Protein AF-A0A024G6Z3-F1 (afdb_monomer)

pLDDT: mean 73.1, std 19.41, range [43.09, 97.88]

Organism: NCBI:txid65357

Sequence (124 aa):
MHNWGGHAANYNEMSDPCFISDEDLFDSERFPLTEDDARELDEMDAVNEVLAELDVMETHQELYHRLQQKVQELRSQSEGGIEPHGKPQRHNFTSAAHLHKPKKNMNFSPKPLYSMKQPQSKQR

Structure (mmCIF, N/CA/C/O backbone):
data_AF-A0A024G6Z3-F1
#
_entry.id   AF-A0A024G6Z3-F1
#
loop_
_atom_site.group_PDB
_atom_site.id
_atom_site.type_symbol
_atom_site.label_atom_id
_atom_site.label_alt_id
_atom_site.label_comp_id
_atom_site.label_asym_id
_atom_site.label_entity_id
_atom_site.label_seq_id
_atom_site.pdbx_PDB_ins_code
_atom_site.Cartn_x
_atom_site.Cartn_y
_atom_site.Cartn_z
_atom_site.occupancy
_atom_site.B_iso_or_equiv
_atom_site.auth_seq_id
_atom_site.auth_comp_id
_atom_site.auth_asym_id
_atom_site.auth_atom_id
_atom_site.pdbx_PDB_model_num
ATOM 1 N N . MET A 1 1 ? -0.918 35.728 9.954 1.00 43.09 1 MET A N 1
ATOM 2 C CA . MET A 1 1 ? -1.273 35.462 8.544 1.00 43.09 1 MET A CA 1
ATOM 3 C C . MET A 1 1 ? 0.017 35.583 7.751 1.00 43.09 1 MET A C 1
ATOM 5 O O . MET A 1 1 ? 0.531 36.687 7.649 1.00 43.09 1 MET A O 1
ATOM 9 N N . HIS A 1 2 ? 0.620 34.465 7.341 1.00 51.53 2 HIS A N 1
ATOM 10 C CA . HIS A 1 2 ? 1.883 34.493 6.599 1.00 51.53 2 HIS A CA 1
ATOM 11 C C . HIS A 1 2 ? 1.582 34.718 5.117 1.00 51.53 2 HIS A C 1
ATOM 13 O O . HIS A 1 2 ? 0.855 33.946 4.498 1.00 51.53 2 HIS A O 1
ATOM 19 N N . ASN A 1 3 ? 2.090 35.836 4.605 1.00 48.25 3 ASN A N 1
ATOM 20 C CA . ASN A 1 3 ? 2.016 36.243 3.213 1.00 48.25 3 ASN A CA 1
ATOM 21 C C . ASN A 1 3 ? 3.063 35.444 2.427 1.00 48.25 3 ASN A C 1
ATOM 23 O O . ASN A 1 3 ? 4.252 35.754 2.500 1.00 48.25 3 ASN A O 1
ATOM 27 N N . TRP A 1 4 ? 2.635 34.404 1.713 1.00 48.78 4 TRP A N 1
ATOM 28 C CA . TRP A 1 4 ? 3.470 33.734 0.717 1.00 48.78 4 TRP A CA 1
ATOM 29 C C . TRP A 1 4 ? 3.499 34.617 -0.529 1.00 48.78 4 TRP A C 1
ATOM 31 O O . TRP A 1 4 ? 2.709 34.445 -1.454 1.00 48.78 4 TRP A O 1
ATOM 41 N N . GLY A 1 5 ? 4.361 35.635 -0.492 1.00 44.41 5 GLY A N 1
ATOM 42 C CA . GLY A 1 5 ? 4.609 36.515 -1.624 1.00 44.41 5 GLY A CA 1
ATOM 43 C C . GLY A 1 5 ? 4.934 35.687 -2.864 1.00 44.41 5 GLY A C 1
ATOM 44 O O . GLY A 1 5 ? 5.810 34.824 -2.831 1.00 44.41 5 GLY A O 1
ATOM 45 N N . GLY A 1 6 ? 4.189 35.945 -3.938 1.00 50.78 6 GLY A N 1
ATOM 46 C CA . GLY A 1 6 ? 4.343 35.288 -5.224 1.00 50.78 6 GLY A CA 1
ATOM 47 C C . GLY A 1 6 ? 5.705 35.580 -5.838 1.00 50.78 6 GLY A C 1
ATOM 48 O O . GLY A 1 6 ? 5.866 36.538 -6.588 1.00 50.78 6 GLY A O 1
ATOM 49 N N . HIS A 1 7 ? 6.670 34.709 -5.575 1.00 48.25 7 HIS A N 1
ATOM 50 C CA . HIS A 1 7 ? 7.705 34.426 -6.551 1.00 48.25 7 HIS A CA 1
ATOM 51 C C . HIS A 1 7 ? 7.098 33.463 -7.566 1.00 48.25 7 HIS A C 1
ATOM 53 O O . HIS A 1 7 ? 7.208 32.248 -7.435 1.00 48.25 7 HIS A O 1
ATOM 59 N N . ALA A 1 8 ? 6.447 34.014 -8.592 1.00 51.03 8 ALA A N 1
ATOM 60 C CA . ALA A 1 8 ? 6.348 33.318 -9.865 1.00 51.03 8 ALA A CA 1
ATOM 61 C C . ALA A 1 8 ? 7.773 33.258 -10.429 1.00 51.03 8 ALA A C 1
ATOM 63 O O . ALA A 1 8 ? 8.182 34.093 -11.236 1.00 51.03 8 ALA A O 1
ATOM 64 N N . ALA A 1 9 ? 8.578 32.332 -9.906 1.00 53.00 9 ALA A N 1
ATOM 65 C CA . ALA A 1 9 ? 9.769 31.893 -10.593 1.00 53.00 9 ALA A CA 1
ATOM 66 C C . ALA A 1 9 ? 9.273 31.379 -11.944 1.00 53.00 9 ALA A C 1
ATOM 68 O O . ALA A 1 9 ? 8.527 30.405 -12.018 1.00 53.00 9 ALA A O 1
ATOM 69 N N . ASN A 1 10 ? 9.589 32.126 -12.996 1.00 54.97 10 ASN A N 1
ATOM 70 C CA . ASN A 1 10 ? 9.360 31.714 -14.366 1.00 54.97 10 ASN A CA 1
ATOM 71 C C . ASN A 1 10 ? 10.347 30.571 -14.629 1.00 54.97 10 ASN A C 1
ATOM 73 O O . ASN A 1 10 ? 11.449 30.801 -15.126 1.00 54.97 10 ASN A O 1
ATOM 77 N N . TYR A 1 11 ? 10.009 29.370 -14.153 1.00 52.75 11 TYR A N 1
ATOM 78 C CA . TYR A 1 11 ? 10.714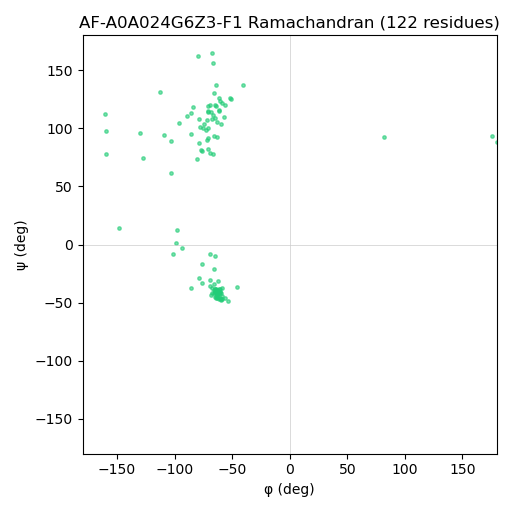 28.146 -14.491 1.00 52.75 11 TYR A CA 1
ATOM 79 C C . TYR A 1 11 ? 10.467 27.926 -15.974 1.00 52.75 11 TYR A C 1
ATOM 81 O O . TYR A 1 11 ? 9.439 27.395 -16.380 1.00 52.75 11 TYR A O 1
ATOM 89 N N . ASN A 1 12 ? 11.385 28.414 -16.800 1.00 62.19 12 ASN A N 1
ATOM 90 C CA . ASN A 1 12 ? 11.436 27.971 -18.174 1.00 62.19 12 ASN A CA 1
ATOM 91 C C . ASN A 1 12 ? 11.951 26.528 -18.125 1.00 62.19 12 ASN A C 1
ATOM 93 O O . ASN A 1 12 ? 13.162 26.329 -18.090 1.00 62.19 12 ASN A O 1
ATOM 97 N N . GLU A 1 13 ? 11.046 25.547 -18.049 1.00 58.69 13 GLU A N 1
ATOM 98 C CA . GLU A 1 13 ? 11.365 24.106 -18.066 1.00 58.69 13 GLU A CA 1
ATOM 99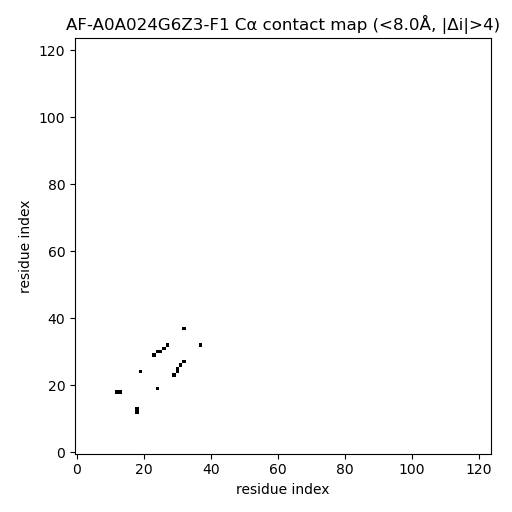 C C . GLU A 1 13 ? 12.368 23.768 -19.178 1.00 58.69 13 GLU A C 1
ATOM 101 O O . GLU A 1 13 ? 13.317 23.026 -18.971 1.00 58.69 13 GLU A O 1
ATOM 106 N N . MET A 1 14 ? 12.257 24.440 -20.327 1.00 58.44 14 MET A N 1
ATOM 107 C CA . MET A 1 14 ? 13.159 24.292 -21.476 1.00 58.44 14 MET A CA 1
ATOM 108 C C . MET A 1 14 ? 14.592 24.826 -21.276 1.00 58.44 14 MET A C 1
ATOM 110 O O . MET A 1 14 ? 15.427 24.659 -22.163 1.00 58.44 14 MET A O 1
ATOM 114 N N . SER A 1 15 ? 14.892 25.527 -20.179 1.00 66.31 15 SER A N 1
ATOM 115 C CA . SER A 1 15 ? 16.229 26.072 -19.888 1.00 66.31 15 SER A CA 1
ATOM 116 C C . SER A 1 15 ? 17.031 25.252 -18.886 1.00 66.31 15 SER A C 1
ATOM 118 O O . SER A 1 15 ? 18.212 25.553 -18.704 1.00 66.31 15 SER A O 1
ATOM 120 N N . ASP A 1 16 ? 16.432 24.245 -18.250 1.00 76.88 16 ASP A N 1
ATOM 121 C CA . ASP A 1 16 ? 17.177 23.308 -17.419 1.00 76.88 16 ASP A CA 1
ATOM 122 C C . ASP A 1 16 ? 17.728 22.182 -18.316 1.00 76.88 16 ASP A C 1
ATOM 124 O O . ASP A 1 16 ? 16.954 21.417 -18.888 1.00 76.88 16 ASP A O 1
ATOM 128 N N . PRO A 1 17 ? 19.057 22.068 -18.498 1.00 69.31 17 PRO A N 1
ATOM 129 C CA . PRO A 1 17 ? 19.655 21.011 -19.313 1.00 69.31 17 PRO A CA 1
ATOM 130 C C . PRO A 1 17 ? 19.438 19.599 -18.742 1.00 69.31 17 PRO A C 1
ATOM 132 O O . PRO A 1 17 ? 19.733 18.625 -19.432 1.00 69.31 17 PRO A O 1
ATOM 135 N N . CYS A 1 18 ? 18.936 19.484 -17.508 1.00 77.44 18 CYS A N 1
ATOM 136 C CA . CYS A 1 18 ? 18.500 18.232 -16.897 1.00 77.44 18 CYS A CA 1
ATOM 137 C C . CYS A 1 18 ? 16.978 18.019 -16.976 1.00 77.44 18 CYS A C 1
ATOM 139 O O . CYS A 1 18 ? 16.497 17.006 -16.468 1.00 77.44 18 CYS A O 1
ATOM 141 N N . PHE A 1 19 ? 16.222 18.941 -17.587 1.00 81.88 19 PHE A N 1
ATOM 142 C CA . PHE A 1 19 ? 14.789 18.766 -17.789 1.00 81.88 19 PHE A CA 1
ATOM 143 C C . PHE A 1 19 ? 14.543 17.583 -18.719 1.00 81.88 19 PHE A C 1
ATOM 145 O O . PHE A 1 19 ? 14.979 17.566 -19.873 1.00 81.88 19 PHE A O 1
ATOM 152 N N . ILE A 1 20 ? 13.836 16.597 -18.192 1.00 82.38 20 ILE A N 1
ATOM 153 C CA . ILE A 1 20 ? 13.301 15.480 -18.948 1.00 82.38 20 ILE A CA 1
ATOM 154 C C . ILE A 1 20 ? 11.783 15.615 -18.921 1.00 82.38 20 ILE A C 1
ATOM 156 O O . ILE A 1 20 ? 11.217 15.883 -17.862 1.00 82.38 20 ILE A O 1
ATOM 160 N N . SER A 1 21 ? 11.141 15.511 -20.086 1.00 85.94 21 SER A N 1
ATOM 161 C CA . SER A 1 21 ? 9.677 15.516 -20.148 1.00 85.94 21 SER A CA 1
ATOM 162 C C . SER A 1 21 ? 9.127 14.252 -19.486 1.00 85.94 21 SER A C 1
ATOM 164 O O . SER A 1 21 ? 9.831 13.242 -19.422 1.00 85.94 21 SER A O 1
ATOM 166 N N . ASP A 1 22 ? 7.880 14.277 -19.018 1.00 84.75 22 ASP A N 1
ATOM 167 C CA . ASP A 1 22 ? 7.237 13.068 -18.487 1.00 84.75 22 ASP A CA 1
ATOM 168 C C . ASP A 1 22 ? 7.199 11.962 -19.561 1.00 84.75 22 ASP A C 1
ATOM 170 O O . ASP A 1 22 ? 7.433 10.789 -19.280 1.00 84.75 22 ASP A O 1
ATOM 174 N N . GLU A 1 23 ? 6.984 12.343 -20.819 1.00 85.31 23 GLU A N 1
ATOM 175 C CA . GLU A 1 23 ? 6.990 11.461 -21.981 1.00 85.31 23 GLU A CA 1
ATOM 176 C C . GLU A 1 23 ? 8.341 10.763 -22.178 1.00 85.31 23 GLU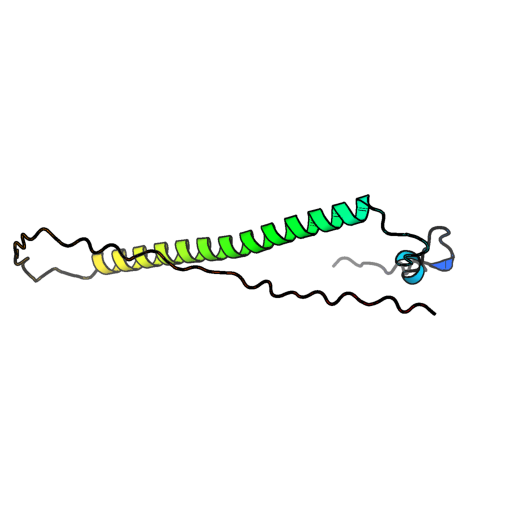 A C 1
ATOM 178 O O . GLU A 1 23 ? 8.369 9.568 -22.467 1.00 85.31 23 GLU A O 1
ATOM 183 N N . ASP A 1 24 ? 9.450 11.481 -21.982 1.00 85.00 24 ASP A N 1
ATOM 184 C CA . ASP A 1 24 ? 10.802 10.918 -22.061 1.00 85.00 24 ASP A CA 1
ATOM 185 C C . ASP A 1 24 ? 11.192 10.154 -20.786 1.00 85.00 24 ASP A C 1
ATOM 187 O O . ASP A 1 24 ? 12.013 9.237 -20.841 1.00 85.00 24 ASP A O 1
ATOM 191 N N . LEU A 1 25 ? 10.638 10.533 -19.630 1.00 85.38 25 LEU A N 1
ATOM 192 C CA . LEU A 1 25 ? 10.918 9.915 -18.333 1.00 85.38 25 LEU A CA 1
ATOM 193 C C . LEU A 1 25 ? 10.377 8.484 -18.265 1.00 85.38 25 LEU A C 1
ATOM 195 O O . LEU A 1 25 ? 11.028 7.606 -17.700 1.00 85.38 25 LEU A O 1
ATOM 199 N N . PHE A 1 26 ? 9.206 8.250 -18.861 1.00 85.56 26 PHE A N 1
ATOM 200 C CA . PHE A 1 26 ? 8.569 6.933 -18.929 1.00 85.56 26 PHE A CA 1
ATOM 201 C C . PHE A 1 26 ? 8.819 6.201 -20.260 1.00 85.56 26 PHE A C 1
ATOM 203 O O . PHE A 1 26 ? 8.170 5.187 -20.534 1.00 85.56 26 PHE A O 1
ATOM 210 N N . ASP A 1 27 ? 9.755 6.678 -21.088 1.00 88.81 27 ASP A N 1
ATOM 211 C CA . ASP A 1 27 ? 10.145 5.989 -22.318 1.00 88.81 27 ASP A CA 1
ATOM 212 C C . ASP A 1 27 ? 10.951 4.718 -22.004 1.00 88.81 27 ASP A C 1
ATOM 214 O O . ASP A 1 27 ? 12.131 4.761 -21.648 1.00 88.81 27 ASP A O 1
ATOM 218 N N . SER A 1 28 ? 10.314 3.563 -22.197 1.00 86.56 28 SER A N 1
ATOM 219 C CA . SER A 1 28 ? 10.916 2.246 -21.974 1.00 86.56 28 SER A CA 1
ATOM 220 C C . SER A 1 28 ? 12.074 1.906 -22.919 1.00 86.56 28 SER A C 1
ATOM 222 O O . SER A 1 28 ? 12.866 1.021 -22.600 1.00 86.56 28 SER A O 1
ATOM 224 N N . GLU A 1 29 ? 12.184 2.562 -24.081 1.00 89.56 29 GLU A N 1
ATOM 225 C CA . GLU A 1 29 ? 13.342 2.377 -24.967 1.00 89.56 29 GLU A CA 1
ATOM 226 C C . GLU A 1 29 ? 14.569 3.125 -24.429 1.00 89.56 29 GLU A C 1
ATOM 228 O O . GLU A 1 29 ? 15.703 2.657 -24.571 1.00 89.56 29 GLU A O 1
ATOM 233 N N . ARG A 1 30 ? 14.342 4.269 -23.775 1.00 86.19 30 ARG A N 1
ATOM 234 C CA . ARG A 1 30 ? 15.378 5.139 -23.208 1.00 86.19 30 ARG A CA 1
ATOM 235 C C . ARG A 1 30 ? 15.802 4.724 -21.802 1.00 86.19 30 ARG A C 1
ATOM 237 O O . ARG A 1 30 ? 16.990 4.791 -21.484 1.00 86.19 30 ARG A O 1
ATOM 244 N N . PHE A 1 31 ? 14.850 4.267 -20.994 1.00 88.00 31 PHE A N 1
ATOM 245 C CA . PHE A 1 31 ? 15.047 3.757 -19.639 1.00 88.00 31 PHE A CA 1
ATOM 246 C C . PHE A 1 31 ? 14.395 2.374 -19.521 1.00 88.00 31 PHE A C 1
ATOM 248 O O . PHE A 1 31 ? 13.308 2.236 -18.955 1.00 88.00 31 PHE A O 1
ATOM 255 N N . PRO A 1 32 ? 15.021 1.335 -20.099 1.00 90.38 32 PRO A N 1
ATOM 256 C CA . PRO A 1 32 ? 14.490 -0.013 -20.000 1.00 90.38 32 PRO A CA 1
ATOM 257 C C . PRO A 1 32 ? 14.503 -0.474 -18.545 1.00 90.38 32 PRO A C 1
ATOM 259 O O . PRO A 1 32 ? 15.497 -0.292 -17.841 1.00 90.38 32 PRO A O 1
ATOM 262 N N . LEU A 1 33 ? 13.410 -1.114 -18.126 1.00 90.31 33 LEU A N 1
ATOM 263 C CA . LEU A 1 33 ? 13.315 -1.729 -16.807 1.00 90.31 33 LEU A CA 1
ATOM 264 C C . LEU A 1 33 ? 14.416 -2.783 -16.665 1.00 90.31 33 LEU A C 1
ATOM 266 O O . LEU A 1 33 ? 14.496 -3.722 -17.467 1.00 90.31 33 LEU A O 1
ATOM 270 N N . THR A 1 34 ? 15.271 -2.620 -15.663 1.00 93.25 34 THR A N 1
ATOM 271 C CA . THR A 1 34 ? 16.330 -3.586 -15.394 1.00 93.25 34 THR A CA 1
ATOM 272 C C . THR A 1 34 ? 15.778 -4.791 -14.632 1.00 93.25 34 THR A C 1
ATOM 274 O O . THR A 1 34 ? 14.694 -4.753 -14.051 1.00 93.25 34 THR A O 1
ATOM 277 N N . GLU A 1 35 ? 16.523 -5.896 -14.631 1.00 95.38 35 GLU A N 1
ATOM 278 C CA . GLU A 1 35 ? 16.158 -7.084 -13.846 1.00 95.38 35 GLU A CA 1
ATOM 279 C C . GLU A 1 35 ? 16.136 -6.787 -12.337 1.00 95.38 35 GLU A C 1
ATOM 281 O O . GLU A 1 35 ? 15.323 -7.350 -11.607 1.00 95.38 35 GLU A O 1
ATOM 286 N N . ASP A 1 36 ? 16.991 -5.869 -11.879 1.00 95.69 36 ASP A N 1
ATOM 287 C CA . ASP A 1 36 ? 17.003 -5.414 -10.490 1.00 95.69 36 ASP A CA 1
ATOM 288 C C . ASP A 1 36 ? 15.747 -4.595 -10.158 1.00 95.69 36 ASP A C 1
ATOM 290 O O . ASP A 1 36 ? 15.129 -4.863 -9.129 1.00 95.69 36 ASP A O 1
ATOM 294 N N . ASP A 1 37 ? 15.323 -3.685 -11.044 1.00 94.50 37 ASP A N 1
ATOM 295 C CA . ASP A 1 37 ? 14.083 -2.913 -10.858 1.00 94.50 37 ASP A CA 1
ATOM 296 C C . ASP A 1 37 ? 12.857 -3.838 -10.821 1.00 94.50 37 ASP A C 1
ATOM 298 O O . ASP A 1 37 ? 11.962 -3.677 -9.995 1.00 94.50 37 ASP A O 1
ATOM 302 N N . ALA A 1 38 ? 12.816 -4.846 -11.698 1.00 93.81 38 ALA A N 1
ATOM 303 C CA . ALA A 1 38 ? 11.738 -5.831 -11.712 1.00 93.81 38 ALA A CA 1
ATOM 304 C C . ALA A 1 38 ? 11.687 -6.638 -10.403 1.00 93.81 38 ALA A C 1
ATOM 306 O O . ALA A 1 38 ? 10.610 -6.851 -9.851 1.00 93.81 38 ALA A O 1
ATOM 307 N N . ARG A 1 39 ? 12.851 -7.037 -9.873 1.00 96.50 39 ARG A N 1
ATOM 308 C CA . ARG A 1 39 ? 12.938 -7.729 -8.582 1.00 96.50 39 ARG A CA 1
ATOM 309 C C . ARG A 1 39 ? 12.485 -6.838 -7.424 1.00 96.50 39 ARG A C 1
ATOM 311 O O . ARG A 1 39 ? 11.792 -7.323 -6.536 1.00 96.50 39 ARG A O 1
ATOM 318 N N . GLU A 1 40 ? 12.854 -5.559 -7.424 1.00 96.50 40 GLU A N 1
ATOM 319 C CA . GLU A 1 40 ? 12.403 -4.604 -6.403 1.00 96.50 40 GLU A CA 1
ATOM 320 C C . GLU A 1 40 ? 10.875 -4.448 -6.416 1.00 96.50 40 GLU A C 1
ATOM 322 O O . GLU A 1 40 ? 10.243 -4.440 -5.357 1.00 96.50 40 GLU A O 1
ATOM 327 N N . LEU A 1 41 ? 10.264 -4.394 -7.603 1.00 96.31 41 LEU A N 1
ATOM 328 C CA . LEU A 1 41 ? 8.807 -4.351 -7.740 1.00 96.31 41 LEU A CA 1
ATOM 329 C C . LEU A 1 41 ? 8.137 -5.621 -7.191 1.00 96.31 41 LEU A C 1
ATOM 331 O O . LEU A 1 41 ? 7.150 -5.512 -6.465 1.00 96.31 41 LEU A O 1
ATOM 335 N N . ASP A 1 42 ? 8.698 -6.803 -7.456 1.00 96.50 42 ASP A N 1
ATOM 336 C CA . ASP A 1 42 ? 8.191 -8.067 -6.902 1.00 96.50 42 ASP A CA 1
ATOM 337 C C . ASP A 1 42 ? 8.291 -8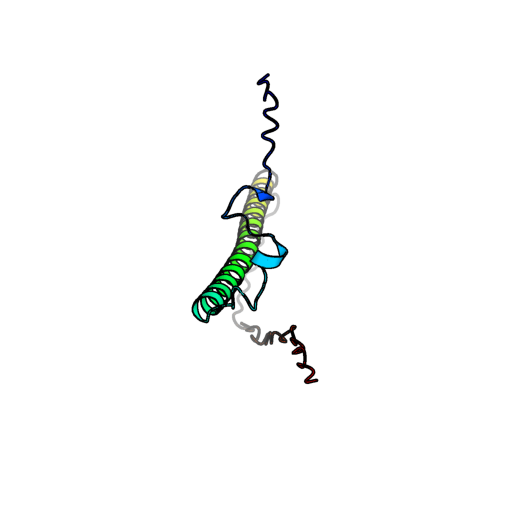.104 -5.361 1.00 96.50 42 ASP A C 1
ATOM 339 O O . ASP A 1 42 ? 7.387 -8.585 -4.670 1.00 96.50 42 ASP A O 1
ATOM 343 N N . GLU A 1 43 ? 9.380 -7.575 -4.793 1.00 97.06 43 GLU A N 1
ATOM 344 C CA . GLU A 1 43 ? 9.544 -7.445 -3.340 1.00 97.06 43 GLU A CA 1
ATOM 345 C C . GLU A 1 43 ? 8.516 -6.473 -2.742 1.00 97.06 43 GLU A C 1
ATOM 347 O O . GLU A 1 43 ? 7.935 -6.748 -1.686 1.00 97.06 43 GLU A O 1
ATOM 352 N N . MET A 1 44 ? 8.246 -5.360 -3.426 1.00 97.62 44 MET A N 1
ATOM 353 C CA . MET A 1 44 ? 7.229 -4.394 -3.018 1.00 97.62 44 MET A CA 1
ATOM 354 C C . MET A 1 44 ? 5.824 -5.010 -3.030 1.00 97.62 44 MET A C 1
ATOM 356 O O . MET A 1 44 ? 5.047 -4.770 -2.103 1.00 97.62 44 MET A O 1
ATOM 360 N N . ASP A 1 45 ? 5.501 -5.837 -4.024 1.00 97.25 45 ASP A N 1
ATOM 361 C CA . ASP A 1 45 ? 4.229 -6.560 -4.076 1.00 97.25 45 ASP A CA 1
ATOM 362 C C . ASP A 1 45 ? 4.069 -7.511 -2.882 1.00 97.25 45 ASP A C 1
ATOM 364 O O . ASP A 1 45 ? 3.012 -7.531 -2.242 1.00 97.25 45 ASP A O 1
ATOM 368 N N . ALA A 1 46 ? 5.134 -8.224 -2.505 1.00 96.81 46 ALA A N 1
ATOM 369 C CA . ALA A 1 46 ? 5.128 -9.074 -1.316 1.00 96.81 46 ALA A CA 1
ATOM 370 C C . ALA A 1 46 ? 4.918 -8.264 -0.021 1.00 96.81 46 ALA A C 1
ATOM 372 O O . ALA A 1 46 ? 4.173 -8.682 0.868 1.00 96.81 46 ALA A O 1
ATOM 373 N N . VAL A 1 47 ? 5.534 -7.082 0.092 1.00 97.88 47 VAL A N 1
ATOM 374 C CA . VAL A 1 47 ? 5.313 -6.177 1.233 1.00 97.88 47 VAL A CA 1
ATOM 375 C C . VAL A 1 47 ? 3.865 -5.689 1.270 1.00 97.88 47 VAL A C 1
ATOM 377 O O . VAL A 1 47 ? 3.243 -5.703 2.334 1.00 97.88 47 VAL A O 1
ATOM 380 N N . ASN A 1 48 ? 3.308 -5.297 0.125 1.00 97.00 48 ASN A N 1
ATOM 381 C CA . ASN A 1 48 ? 1.927 -4.834 0.023 1.00 97.00 48 ASN A CA 1
ATOM 382 C C . ASN A 1 48 ? 0.924 -5.922 0.433 1.00 97.00 48 ASN A C 1
ATOM 384 O O . ASN A 1 48 ? -0.059 -5.618 1.112 1.00 97.00 48 ASN A O 1
ATOM 388 N N . GLU A 1 49 ? 1.184 -7.185 0.086 1.00 97.44 49 GLU A N 1
ATOM 389 C CA . GLU A 1 49 ? 0.363 -8.320 0.517 1.00 97.44 49 GLU A CA 1
ATOM 390 C C . GLU A 1 49 ? 0.359 -8.469 2.047 1.00 97.44 49 GLU A C 1
ATOM 392 O O . GLU A 1 49 ? -0.708 -8.557 2.661 1.00 97.44 49 GLU A O 1
ATOM 397 N N . VAL A 1 50 ? 1.536 -8.410 2.680 1.00 97.19 50 VAL A N 1
ATOM 398 C CA . VAL A 1 50 ? 1.657 -8.489 4.145 1.00 97.19 50 VAL A CA 1
ATOM 399 C C . VAL A 1 50 ? 0.953 -7.314 4.825 1.00 97.19 50 VAL A C 1
ATOM 401 O O . VAL A 1 50 ? 0.259 -7.504 5.824 1.00 97.19 50 VAL A O 1
ATOM 404 N N . LEU A 1 51 ? 1.097 -6.097 4.295 1.00 97.06 51 LEU A N 1
ATOM 405 C CA . LEU A 1 51 ? 0.428 -4.917 4.847 1.00 97.06 51 LEU A CA 1
ATOM 406 C C . LEU A 1 51 ? -1.100 -5.033 4.763 1.00 97.06 51 LEU A C 1
ATOM 408 O O . LEU A 1 51 ? -1.788 -4.675 5.719 1.00 97.06 51 LEU A O 1
ATOM 412 N N . ALA A 1 52 ? -1.628 -5.581 3.667 1.00 95.81 52 ALA A N 1
ATOM 413 C CA . ALA A 1 52 ? -3.058 -5.836 3.529 1.00 95.81 52 ALA A CA 1
ATOM 414 C C . ALA A 1 52 ? -3.562 -6.892 4.532 1.00 95.81 52 ALA A C 1
ATOM 416 O O . ALA A 1 52 ? -4.650 -6.742 5.090 1.00 95.81 52 ALA A O 1
ATOM 417 N N . GLU A 1 53 ? -2.781 -7.942 4.807 1.00 95.56 53 GLU A N 1
ATOM 418 C CA . GLU A 1 53 ? -3.130 -8.927 5.839 1.00 95.56 53 GLU A CA 1
ATOM 419 C C . GLU A 1 53 ? -3.127 -8.306 7.246 1.00 95.56 53 GLU A C 1
ATOM 421 O O . GLU A 1 53 ? -4.039 -8.556 8.042 1.00 95.56 53 GLU A O 1
ATOM 426 N N . LEU A 1 54 ? -2.140 -7.458 7.550 1.00 95.00 54 LEU A N 1
ATOM 427 C CA . LEU A 1 54 ? -2.041 -6.780 8.842 1.00 95.00 54 LEU A CA 1
ATOM 428 C C . LEU A 1 54 ? -3.231 -5.850 9.114 1.00 95.00 54 LEU A C 1
ATOM 430 O O . LEU A 1 54 ? -3.746 -5.864 10.233 1.00 95.00 54 LEU A O 1
ATOM 434 N N . ASP A 1 55 ? -3.712 -5.115 8.109 1.00 95.19 55 ASP A N 1
ATOM 435 C CA . ASP A 1 55 ? -4.911 -4.269 8.226 1.00 95.19 55 ASP A CA 1
ATOM 436 C C . ASP A 1 55 ? -6.144 -5.103 8.625 1.00 95.19 55 ASP A C 1
ATOM 438 O O . ASP A 1 55 ? -6.866 -4.795 9.578 1.00 95.19 55 ASP A O 1
ATOM 442 N N . VAL A 1 56 ? -6.332 -6.265 7.990 1.00 93.06 56 VAL A N 1
ATOM 443 C CA . VAL A 1 56 ? -7.411 -7.194 8.360 1.00 93.06 56 VAL A CA 1
ATOM 444 C C . VAL A 1 56 ? -7.245 -7.690 9.801 1.00 93.06 56 VAL A C 1
ATOM 446 O O . VAL A 1 56 ? -8.221 -7.751 10.556 1.00 93.06 56 VAL A O 1
ATOM 449 N N . MET A 1 57 ? -6.025 -8.028 10.218 1.00 95.75 57 MET A N 1
ATOM 450 C CA . MET A 1 57 ? -5.757 -8.474 11.587 1.00 95.75 57 MET A CA 1
ATOM 451 C C . MET A 1 57 ? -6.036 -7.389 12.632 1.00 95.75 57 MET A C 1
ATOM 453 O O . MET A 1 57 ? -6.570 -7.711 13.699 1.00 95.75 57 MET A O 1
ATOM 457 N N . GLU A 1 58 ? -5.726 -6.127 12.336 1.00 93.56 58 GLU A N 1
ATOM 458 C CA . GLU A 1 58 ? -6.025 -4.989 13.207 1.00 93.56 58 GLU A CA 1
ATOM 459 C C . GLU A 1 58 ? -7.534 -4.869 13.446 1.00 93.56 58 GLU A C 1
ATOM 461 O O . GLU A 1 58 ? -7.974 -4.821 14.600 1.00 93.56 58 GLU A O 1
ATOM 466 N N . THR A 1 59 ? -8.348 -4.956 12.387 1.00 94.12 59 THR A N 1
ATOM 467 C CA . THR A 1 59 ? -9.813 -4.924 12.541 1.00 94.12 59 THR A CA 1
ATOM 468 C C . THR A 1 59 ? -10.328 -6.074 13.412 1.00 94.12 59 THR A C 1
ATOM 470 O O . THR A 1 59 ? -11.225 -5.889 14.240 1.00 94.12 59 THR A O 1
ATOM 473 N N . HIS A 1 60 ? -9.741 -7.269 13.292 1.00 94.94 60 HIS A N 1
ATOM 474 C CA . HIS A 1 60 ? -10.122 -8.412 14.116 1.00 94.94 60 HIS A CA 1
ATOM 475 C C . HIS A 1 60 ? -9.758 -8.206 15.595 1.00 94.94 60 HIS A C 1
ATOM 477 O O . HIS A 1 60 ? -10.572 -8.506 16.475 1.00 94.94 60 HIS A O 1
ATOM 483 N N . GLN A 1 61 ? -8.572 -7.660 15.881 1.00 95.62 61 GLN A N 1
ATOM 484 C CA . GLN A 1 61 ? -8.164 -7.315 17.245 1.00 95.62 61 GLN A CA 1
ATOM 485 C C . GLN A 1 61 ? -9.065 -6.232 17.843 1.00 95.62 61 GLN A C 1
ATOM 487 O O . GLN A 1 61 ? -9.514 -6.364 18.985 1.00 95.62 61 GLN A O 1
ATOM 492 N N . GLU A 1 62 ? -9.394 -5.199 17.069 1.00 95.88 62 GLU A N 1
ATOM 493 C CA . GLU A 1 62 ? -10.294 -4.139 17.510 1.00 95.88 62 GLU A CA 1
ATOM 494 C C . GLU A 1 62 ? -11.680 -4.698 17.872 1.00 95.88 62 GLU A C 1
ATOM 496 O O . GLU A 1 62 ? -12.214 -4.422 18.953 1.00 95.88 62 GLU A O 1
ATOM 501 N N . LEU A 1 63 ? -12.253 -5.540 17.008 1.00 95.50 63 LEU A N 1
ATOM 502 C CA . LEU A 1 63 ? -13.535 -6.197 17.265 1.00 95.50 63 LEU A CA 1
ATOM 503 C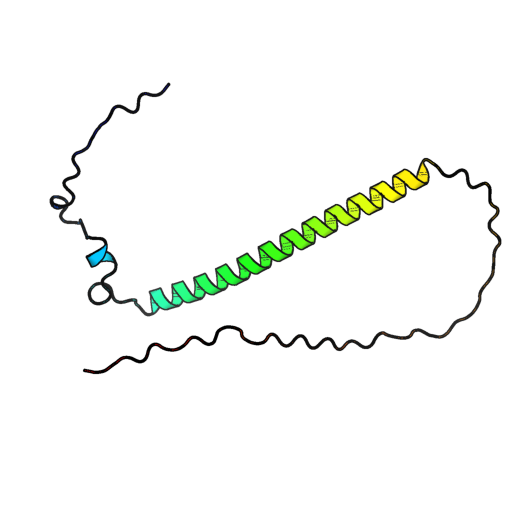 C . LEU A 1 63 ? -13.488 -7.084 18.513 1.00 95.50 63 LEU A C 1
ATOM 505 O O . LEU A 1 63 ? -14.428 -7.065 19.312 1.00 95.50 63 LEU A O 1
ATOM 509 N N . TYR A 1 64 ? -12.398 -7.828 18.713 1.00 96.69 64 TYR A N 1
ATOM 510 C CA . TYR A 1 64 ? -12.200 -8.641 19.909 1.00 96.69 64 TYR A CA 1
ATOM 511 C C . TYR A 1 64 ? -12.183 -7.785 21.182 1.00 96.69 64 TYR A C 1
ATOM 513 O O . TYR A 1 64 ? -12.885 -8.102 22.147 1.00 96.69 64 TYR A O 1
ATOM 521 N N . HIS A 1 65 ? -11.451 -6.669 21.178 1.00 96.38 65 HIS A N 1
ATOM 522 C CA . HIS A 1 65 ? -11.418 -5.741 22.307 1.00 96.38 65 HIS A CA 1
ATOM 523 C C . HIS A 1 65 ? -12.794 -5.133 22.598 1.00 96.38 65 HIS A C 1
ATOM 525 O O . HIS A 1 65 ? -13.231 -5.136 23.752 1.00 96.38 65 HIS A O 1
ATOM 531 N N . ARG A 1 66 ? -13.518 -4.688 21.565 1.00 96.44 66 ARG A N 1
ATOM 532 C CA . ARG A 1 66 ? -14.889 -4.167 21.707 1.00 96.44 66 ARG A CA 1
ATOM 533 C C . ARG A 1 66 ? -15.839 -5.220 22.285 1.00 96.44 66 ARG A C 1
ATOM 535 O O . ARG A 1 66 ? -16.641 -4.914 23.167 1.00 96.44 66 ARG A O 1
ATOM 542 N N . LEU A 1 67 ? -15.733 -6.473 21.838 1.00 94.75 67 LEU A N 1
ATOM 543 C CA . LEU A 1 67 ? -16.523 -7.579 22.380 1.00 94.75 67 LEU A CA 1
ATOM 544 C C . LEU A 1 67 ? -16.197 -7.834 23.856 1.00 94.75 67 LEU A C 1
ATOM 546 O O . LEU A 1 67 ? -17.115 -7.979 24.664 1.00 94.75 67 LEU A O 1
ATOM 550 N N . GLN A 1 68 ? -14.913 -7.870 24.222 1.00 96.06 68 GLN A N 1
ATOM 551 C CA . GLN A 1 68 ? -14.495 -8.043 25.614 1.00 96.06 68 GLN A CA 1
ATOM 552 C C . GLN A 1 68 ? -15.049 -6.939 26.518 1.00 96.06 68 GLN A C 1
ATOM 554 O O . GLN A 1 68 ? -15.630 -7.247 27.561 1.00 96.06 68 GLN A O 1
ATOM 559 N N . GLN A 1 69 ? -14.931 -5.677 26.096 1.00 95.19 69 GLN A N 1
ATOM 560 C CA . GLN A 1 69 ? -15.510 -4.538 26.809 1.00 95.19 69 GLN A CA 1
ATOM 561 C C . GLN A 1 69 ? -17.019 -4.721 26.988 1.00 95.19 69 GLN A C 1
ATOM 563 O O . GLN A 1 69 ? -17.528 -4.599 28.101 1.00 95.19 69 GLN A O 1
ATOM 568 N N . LYS A 1 70 ? -17.734 -5.125 25.930 1.00 95.06 70 LYS A N 1
ATOM 569 C CA . LYS A 1 70 ? -19.185 -5.312 26.006 1.00 95.06 70 LYS A CA 1
ATOM 570 C C . LYS A 1 70 ? -19.603 -6.445 26.943 1.00 95.06 70 LYS A C 1
ATOM 572 O O . LYS A 1 70 ? -20.580 -6.313 27.677 1.00 95.06 70 LYS A O 1
ATOM 577 N N . VAL A 1 71 ? -18.866 -7.556 26.946 1.00 93.81 71 VAL A N 1
ATOM 578 C CA . VAL A 1 71 ? -19.095 -8.668 27.881 1.00 93.81 71 VAL A CA 1
ATOM 579 C C . VAL A 1 71 ? -18.871 -8.216 29.323 1.00 93.81 71 VAL A C 1
ATOM 581 O O . VAL A 1 71 ? -19.656 -8.579 30.201 1.00 93.81 71 VAL A O 1
ATOM 584 N N . GLN A 1 72 ? -17.827 -7.425 29.573 1.00 93.81 72 GLN A N 1
ATOM 585 C CA . GLN A 1 72 ? -17.556 -6.879 30.898 1.00 93.81 72 GLN A CA 1
ATOM 586 C C . GLN A 1 72 ? -18.669 -5.923 31.349 1.00 93.81 72 GLN A C 1
ATOM 588 O O . GLN A 1 72 ? -19.187 -6.095 32.449 1.00 93.81 72 GLN A O 1
ATOM 593 N N . GLU A 1 73 ? -19.106 -5.001 30.484 1.00 92.81 73 GLU A N 1
ATOM 594 C CA . GLU A 1 73 ? -20.237 -4.102 30.753 1.00 92.81 73 GLU A CA 1
ATOM 595 C C . GLU A 1 73 ? -21.503 -4.870 31.153 1.00 92.81 73 GLU A C 1
ATOM 597 O O . GLU A 1 73 ? -22.130 -4.543 32.159 1.00 92.81 73 GLU A O 1
ATOM 602 N N . LEU A 1 74 ? -21.875 -5.911 30.399 1.00 90.88 74 LEU A N 1
ATOM 603 C CA . LEU A 1 74 ? -23.073 -6.709 30.683 1.00 90.88 74 LEU A CA 1
ATOM 604 C C . LEU A 1 74 ? -22.973 -7.458 32.018 1.00 90.88 74 LEU A C 1
ATOM 606 O O . LEU A 1 74 ? -23.961 -7.550 32.746 1.00 90.88 74 LEU A O 1
ATOM 610 N N . ARG A 1 75 ? -21.787 -7.976 32.363 1.00 87.50 75 ARG A N 1
ATOM 611 C CA . ARG A 1 75 ? -21.555 -8.625 33.664 1.00 87.50 75 ARG A CA 1
ATOM 612 C C . ARG A 1 75 ? -21.683 -7.628 34.813 1.00 87.50 75 ARG A C 1
ATOM 614 O O . ARG A 1 75 ? -22.392 -7.914 35.771 1.00 87.50 75 ARG A O 1
ATOM 621 N N . SER A 1 76 ? -21.087 -6.444 34.682 1.00 82.31 76 SER A N 1
ATOM 622 C CA . SER A 1 76 ? -21.197 -5.384 35.690 1.00 82.31 76 SER A CA 1
ATOM 623 C C . SER A 1 76 ? -22.626 -4.844 35.831 1.00 82.31 76 SER A C 1
ATOM 625 O O . SER A 1 76 ? -23.052 -4.531 36.939 1.00 82.31 76 SER A O 1
ATOM 627 N N . GLN A 1 77 ? -23.403 -4.783 34.743 1.00 74.19 77 GLN A N 1
ATOM 628 C CA . GLN A 1 77 ? -24.827 -4.426 34.797 1.00 74.19 77 GLN A CA 1
ATOM 629 C C . GLN A 1 77 ? -25.677 -5.511 35.477 1.00 74.19 77 GLN A C 1
ATOM 631 O O . GLN A 1 77 ? -26.609 -5.189 36.211 1.00 74.19 77 GLN A O 1
ATOM 636 N N . SER A 1 78 ? -25.341 -6.790 35.281 1.00 60.19 78 SER A N 1
ATOM 637 C CA . SER A 1 78 ? -26.022 -7.914 35.935 1.00 60.19 78 SER A CA 1
ATOM 638 C C . SER A 1 78 ? -25.746 -7.992 37.442 1.00 60.19 78 SER A C 1
ATOM 640 O O . SER A 1 78 ? -26.613 -8.454 38.181 1.00 60.19 78 SER A O 1
ATOM 642 N N . GLU A 1 79 ? -24.575 -7.553 37.912 1.00 55.94 79 GLU A N 1
ATOM 643 C CA . GLU A 1 79 ? -24.228 -7.531 39.344 1.00 55.94 79 GLU A CA 1
ATOM 644 C C . GLU A 1 79 ? -24.899 -6.383 40.121 1.00 55.94 79 GLU A C 1
ATOM 646 O O . GLU A 1 79 ? -24.991 -6.449 41.345 1.00 55.94 79 GLU A O 1
ATOM 651 N N . GLY A 1 80 ? -25.421 -5.356 39.438 1.00 52.88 80 GLY A N 1
ATOM 652 C CA . GLY A 1 80 ? -26.070 -4.200 40.070 1.00 52.88 80 GLY A CA 1
ATOM 653 C C . GLY A 1 80 ? -27.594 -4.285 40.239 1.00 52.88 80 GLY A C 1
ATOM 654 O O . GLY A 1 80 ? -28.177 -3.346 40.776 1.00 52.88 80 GLY A O 1
ATOM 655 N N . GLY A 1 81 ? -28.261 -5.349 39.767 1.00 52.22 81 GLY A N 1
ATOM 656 C CA . GLY A 1 81 ? -29.721 -5.311 39.567 1.00 52.22 81 GLY A CA 1
ATOM 657 C C . GLY A 1 81 ? -30.503 -6.608 39.758 1.00 52.22 81 GLY A C 1
ATOM 658 O O . GLY A 1 81 ? -31.656 -6.665 39.338 1.00 52.22 81 GLY A O 1
ATOM 659 N N . ILE A 1 82 ? -29.932 -7.649 40.367 1.00 50.19 82 ILE A N 1
ATOM 660 C CA . ILE A 1 82 ? -30.672 -8.892 40.620 1.00 50.19 82 ILE A CA 1
ATOM 661 C C . ILE A 1 82 ? -30.501 -9.278 42.083 1.00 50.19 82 ILE A C 1
ATOM 663 O O . ILE A 1 82 ? -29.526 -9.915 42.468 1.00 50.19 82 ILE A O 1
ATOM 667 N N . GLU A 1 83 ? -31.478 -8.890 42.901 1.00 52.00 83 GLU A N 1
ATOM 668 C CA . GLU A 1 83 ? -31.746 -9.565 44.167 1.00 52.00 83 GLU A CA 1
ATOM 669 C C . GLU A 1 83 ? -32.129 -11.018 43.819 1.00 52.00 83 GLU A C 1
ATOM 671 O O . GLU A 1 83 ? -33.128 -11.229 43.122 1.00 52.00 83 GLU A O 1
ATOM 676 N N . PRO A 1 84 ? -31.359 -12.049 44.215 1.00 51.47 84 PRO A N 1
ATOM 677 C CA . PRO A 1 84 ? -31.718 -13.423 43.907 1.00 51.47 84 PRO A CA 1
ATOM 678 C C . PRO A 1 84 ? -32.772 -13.901 44.912 1.00 51.47 84 PRO A C 1
ATOM 680 O O . PRO A 1 84 ? -32.503 -14.720 45.791 1.00 51.47 84 PRO A O 1
ATOM 683 N N . HIS A 1 85 ? -34.008 -13.424 44.769 1.00 50.75 85 HIS A N 1
ATOM 684 C CA . HIS A 1 85 ? -35.166 -14.080 45.368 1.00 50.75 85 HIS A CA 1
ATOM 685 C C . HIS A 1 85 ? -35.504 -15.326 44.534 1.00 50.75 85 HIS A C 1
ATOM 687 O O . HIS A 1 85 ? -36.374 -15.326 43.669 1.00 50.75 85 HIS A O 1
ATOM 693 N N . GLY A 1 86 ? -34.760 -16.410 44.764 1.00 46.81 86 GLY A N 1
ATOM 694 C CA . GLY A 1 86 ? -34.967 -17.671 44.055 1.00 46.81 86 GLY A CA 1
ATOM 695 C C . GLY A 1 86 ? -33.935 -18.730 44.418 1.00 46.81 86 GLY A C 1
ATOM 696 O O . GLY A 1 86 ? -32.861 -18.795 43.837 1.00 46.81 86 GLY A O 1
ATOM 697 N N . LYS A 1 87 ? -34.275 -19.558 45.406 1.00 53.28 87 LYS A N 1
ATOM 698 C CA . LYS A 1 87 ? -33.503 -20.698 45.935 1.00 53.28 87 LYS A CA 1
ATOM 699 C C . LYS A 1 87 ? -32.818 -21.533 44.828 1.00 53.28 87 LYS A C 1
ATOM 701 O O . LYS A 1 87 ? -33.490 -21.897 43.864 1.00 53.28 87 LYS A O 1
ATOM 706 N N . PRO A 1 88 ? -31.554 -21.969 44.993 1.00 48.38 88 PRO A N 1
ATOM 707 C CA . PRO A 1 88 ? -30.951 -22.932 44.078 1.00 48.38 88 PRO A CA 1
ATOM 708 C C . PRO A 1 88 ? -31.517 -24.334 44.345 1.00 48.38 88 PRO A C 1
ATOM 710 O O . PRO A 1 88 ? -31.142 -25.006 45.309 1.00 48.38 88 PRO A O 1
ATOM 713 N N . GLN A 1 89 ? -32.418 -24.802 43.480 1.00 48.44 89 GLN A N 1
ATOM 714 C CA . GLN A 1 89 ? -32.800 -26.212 43.429 1.00 48.44 89 GLN A CA 1
ATOM 715 C C . GLN A 1 89 ? -31.638 -26.998 42.809 1.00 48.44 89 GLN A C 1
ATOM 717 O O . GLN A 1 89 ? -31.456 -27.029 41.594 1.00 48.44 89 GLN A O 1
ATOM 722 N N . ARG A 1 90 ? -30.814 -27.610 43.667 1.00 53.41 90 ARG A N 1
ATOM 723 C CA . ARG A 1 90 ? -29.765 -28.553 43.265 1.00 53.41 90 ARG A CA 1
ATOM 724 C C . ARG A 1 90 ? -30.396 -29.741 42.539 1.00 53.41 90 ARG A C 1
ATOM 726 O O . ARG A 1 90 ? -30.943 -30.632 43.180 1.00 53.41 90 ARG A O 1
ATOM 733 N N . HIS A 1 91 ? -30.284 -29.771 41.217 1.00 51.09 91 HIS A N 1
ATOM 734 C CA . HIS A 1 91 ? -30.468 -30.990 40.443 1.00 51.09 91 HIS A CA 1
ATOM 735 C C . HIS A 1 91 ? -29.093 -31.605 40.179 1.00 51.09 91 HIS A C 1
ATOM 737 O O . HIS A 1 91 ? -28.315 -31.119 39.362 1.00 51.09 91 HIS A O 1
ATOM 743 N N . ASN A 1 92 ? -28.784 -32.671 40.917 1.00 51.03 92 ASN A N 1
ATOM 744 C CA . ASN A 1 92 ? -27.647 -33.531 40.629 1.00 51.03 92 ASN A CA 1
ATOM 745 C C . ASN A 1 92 ? -27.935 -34.271 39.316 1.00 51.03 92 ASN A C 1
ATOM 747 O O . ASN A 1 92 ? -28.761 -35.181 39.300 1.00 51.03 92 ASN A O 1
ATOM 751 N N . PHE A 1 93 ? -27.251 -33.907 38.234 1.00 50.91 93 PHE A N 1
ATOM 752 C CA . PHE A 1 93 ? -27.173 -34.743 37.040 1.00 50.91 93 PHE A CA 1
ATOM 753 C C . PHE A 1 93 ? -25.760 -35.303 36.926 1.00 50.91 93 PHE A C 1
ATOM 755 O O . PHE A 1 93 ? -24.847 -34.687 36.385 1.00 50.91 93 PHE A O 1
ATOM 762 N N . THR A 1 94 ? -25.585 -36.506 37.461 1.00 52.72 94 THR A N 1
ATOM 763 C CA . THR A 1 94 ? -24.569 -37.436 36.983 1.00 52.72 94 THR A CA 1
ATOM 764 C C . THR A 1 94 ? -25.014 -37.954 35.618 1.00 52.72 94 THR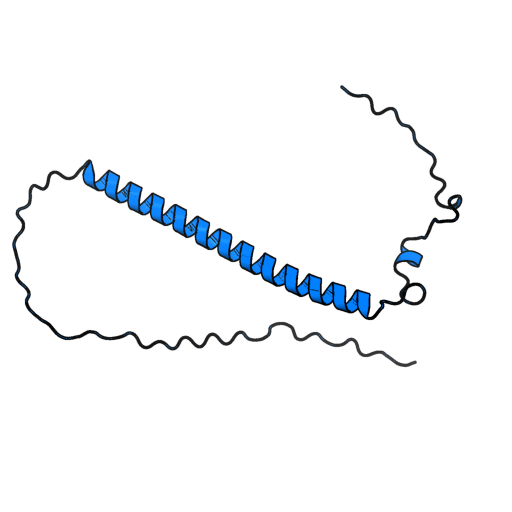 A C 1
ATOM 766 O O . THR A 1 94 ? -25.997 -38.685 35.550 1.00 52.72 94 THR A O 1
ATOM 769 N N . SER A 1 95 ? -24.296 -37.628 34.545 1.00 47.00 95 SER A N 1
ATOM 770 C CA . SER A 1 95 ? -24.089 -38.596 33.464 1.00 47.00 95 SER A CA 1
ATOM 771 C C . SER A 1 95 ? -22.890 -38.192 32.618 1.00 47.00 95 SER A C 1
ATOM 773 O O . SER A 1 95 ? -22.900 -37.184 31.915 1.00 47.00 95 SER A O 1
ATOM 775 N N . ALA A 1 96 ? -21.843 -39.007 32.703 1.00 54.00 96 ALA A N 1
ATOM 776 C CA . ALA A 1 96 ? -20.785 -39.044 31.713 1.00 54.00 96 ALA A CA 1
ATOM 777 C C . ALA A 1 96 ? -21.328 -39.595 30.379 1.00 54.00 96 ALA A C 1
ATOM 779 O O . ALA A 1 96 ? -22.370 -40.247 30.351 1.00 54.00 96 ALA A O 1
ATOM 780 N N . ALA A 1 97 ? -20.542 -39.376 29.320 1.00 54.03 97 ALA A N 1
ATOM 781 C CA . ALA A 1 97 ? -20.704 -39.856 27.944 1.00 54.03 97 ALA A CA 1
ATOM 782 C C . ALA A 1 97 ? -21.666 -39.046 27.057 1.00 54.03 97 ALA A C 1
ATOM 784 O O . ALA A 1 97 ? -22.854 -39.315 26.974 1.00 54.03 97 ALA A O 1
ATOM 785 N N . HIS A 1 98 ? -21.112 -38.069 26.333 1.00 48.72 98 HIS A N 1
ATOM 786 C CA . HIS A 1 98 ? -20.939 -38.165 24.875 1.00 48.72 98 HIS A CA 1
ATOM 787 C C . HIS A 1 98 ? -20.277 -36.885 24.345 1.00 48.72 98 HIS A C 1
ATOM 789 O O . HIS A 1 98 ? -20.923 -35.926 23.930 1.00 48.72 98 HIS A O 1
ATOM 795 N N . LEU A 1 99 ? -18.941 -36.883 24.350 1.00 53.25 99 LEU A N 1
ATOM 796 C CA . LEU A 1 99 ? -18.122 -35.890 23.661 1.00 53.25 99 LEU A CA 1
ATOM 797 C C . LEU A 1 99 ? -18.239 -36.127 22.144 1.00 53.25 99 LEU A C 1
ATOM 799 O O . LEU A 1 99 ? -17.398 -36.794 21.539 1.00 53.25 99 LEU A O 1
ATOM 803 N N . HIS A 1 100 ? -19.300 -35.618 21.521 1.00 58.84 100 HIS A N 1
ATOM 804 C CA . HIS A 1 100 ? -19.366 -35.537 20.065 1.00 58.84 100 HIS 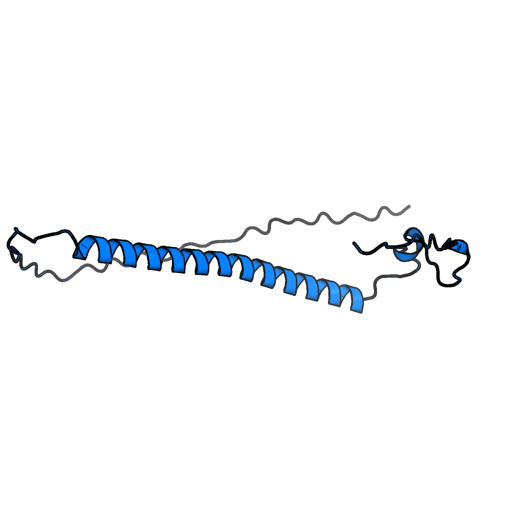A CA 1
ATOM 805 C C . HIS A 1 100 ? -18.389 -34.458 19.599 1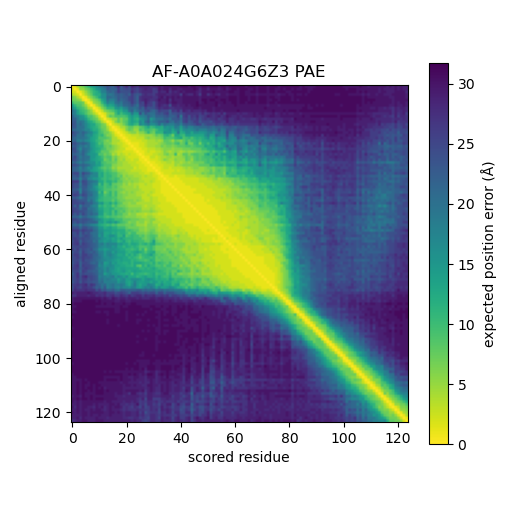.00 58.84 100 HIS A C 1
ATOM 807 O O . HIS A 1 100 ? -18.660 -33.263 19.671 1.00 58.84 100 HIS A O 1
ATOM 813 N N . LYS A 1 101 ? -17.216 -34.894 19.133 1.00 63.66 101 LYS A N 1
ATOM 814 C CA . LYS A 1 101 ? -16.269 -34.045 18.406 1.00 63.66 101 LYS A CA 1
ATOM 815 C C . LYS A 1 101 ? -16.954 -33.537 17.127 1.00 63.66 101 LYS A C 1
ATOM 817 O O . LYS A 1 101 ? -17.349 -34.378 16.314 1.00 63.66 101 LYS A O 1
ATOM 822 N N . PRO A 1 102 ? -17.053 -32.223 16.870 1.00 57.00 102 PRO A N 1
ATOM 823 C CA . PRO A 1 102 ? -17.356 -31.761 15.527 1.00 57.00 102 PRO A CA 1
ATOM 824 C C . PRO A 1 102 ? -16.150 -32.054 14.621 1.00 57.00 102 PRO A C 1
ATOM 826 O O . PRO A 1 102 ? -15.020 -31.632 14.880 1.00 57.00 102 PRO A O 1
ATOM 829 N N . LYS A 1 103 ? -16.397 -32.853 13.578 1.00 61.66 103 LYS A N 1
ATOM 830 C CA . LYS A 1 103 ? -15.460 -33.156 12.491 1.00 61.66 103 LYS A CA 1
ATOM 831 C C . LYS A 1 103 ? -15.007 -31.849 11.837 1.00 61.66 103 LYS A C 1
ATOM 833 O O . LYS A 1 103 ? -15.817 -31.121 11.273 1.00 61.66 103 LYS A O 1
ATOM 838 N N . LYS A 1 104 ? -13.702 -31.592 11.876 1.00 62.75 104 LYS A N 1
ATOM 839 C CA . LYS A 1 104 ? -13.035 -30.580 11.056 1.00 62.75 104 LYS A CA 1
ATOM 840 C C . LYS A 1 104 ? -13.029 -31.075 9.609 1.00 62.75 104 LYS A C 1
ATOM 842 O O . LYS A 1 104 ? -12.391 -32.089 9.342 1.00 62.75 104 LYS A O 1
ATOM 847 N N . ASN A 1 105 ? -13.727 -30.391 8.705 1.00 60.09 105 ASN A N 1
ATOM 848 C CA . ASN A 1 105 ? -13.358 -30.373 7.288 1.00 60.09 105 ASN A CA 1
ATOM 849 C C . ASN A 1 105 ? -13.989 -29.158 6.589 1.00 60.09 105 ASN A C 1
ATOM 851 O O . ASN A 1 105 ? -15.015 -29.268 5.924 1.00 60.09 105 ASN A O 1
ATOM 855 N N . MET A 1 106 ? -13.400 -27.980 6.785 1.00 55.75 106 MET A N 1
ATOM 856 C CA . MET A 1 106 ? -13.626 -26.838 5.899 1.00 55.75 106 MET A CA 1
ATOM 857 C C . MET A 1 106 ? -12.384 -26.730 5.021 1.00 55.75 106 MET A C 1
ATOM 859 O O . MET A 1 106 ? -11.413 -26.074 5.382 1.00 55.75 106 MET A O 1
ATOM 863 N N . ASN A 1 107 ? -12.402 -27.434 3.892 1.00 57.06 107 ASN A N 1
ATOM 864 C CA . ASN A 1 107 ? -11.456 -27.188 2.812 1.00 57.06 107 ASN A CA 1
ATOM 865 C C . ASN A 1 107 ? -11.844 -25.857 2.163 1.00 57.06 107 ASN A C 1
ATOM 867 O O . ASN A 1 107 ? -12.662 -25.826 1.244 1.00 57.06 107 ASN A O 1
ATOM 871 N N . PHE A 1 108 ? -11.286 -24.755 2.659 1.00 56.66 108 PHE A N 1
ATOM 872 C CA . PHE A 1 108 ? -11.229 -23.522 1.886 1.00 56.66 108 PHE A CA 1
ATOM 873 C C . PHE A 1 108 ? -10.137 -23.702 0.833 1.00 56.66 108 PHE A C 1
ATOM 875 O O . PHE A 1 108 ? -8.951 -23.623 1.127 1.00 56.66 108 PHE A O 1
ATOM 882 N N . SER A 1 109 ? -10.551 -24.012 -0.394 1.00 59.03 109 SER A N 1
ATOM 883 C CA . SER A 1 109 ? -9.701 -23.858 -1.570 1.00 59.03 109 SER A CA 1
ATOM 884 C C . SER A 1 109 ? -9.919 -22.436 -2.087 1.00 59.03 109 SER A C 1
ATOM 886 O O . SER A 1 109 ? -11.025 -22.140 -2.553 1.00 59.03 109 SER A O 1
ATOM 888 N N . PRO A 1 110 ? -8.930 -21.532 -1.986 1.00 62.25 110 PRO A N 1
ATOM 889 C CA . PRO A 1 110 ? -9.028 -20.257 -2.665 1.00 62.25 110 PRO A CA 1
ATOM 890 C C . PRO A 1 110 ? -8.872 -20.539 -4.161 1.00 62.25 110 PRO A C 1
ATOM 892 O O . PRO A 1 110 ? -7.874 -21.101 -4.612 1.00 62.25 110 PRO A O 1
ATOM 895 N N . LYS A 1 111 ? -9.899 -20.201 -4.943 1.00 66.62 111 LYS A N 1
ATOM 896 C CA . LYS A 1 111 ? -9.762 -20.123 -6.399 1.00 66.62 111 LYS A CA 1
ATOM 897 C C . LYS A 1 111 ? -8.802 -18.965 -6.696 1.00 66.62 111 LYS A C 1
ATOM 899 O O . LYS A 1 111 ? -9.057 -17.878 -6.179 1.00 66.62 111 LYS A O 1
ATOM 904 N N . PRO A 1 112 ? -7.767 -19.136 -7.533 1.00 60.28 112 PRO A N 1
ATOM 905 C CA . PRO A 1 112 ? -6.993 -18.000 -8.006 1.00 60.28 112 PRO A CA 1
ATOM 906 C C . PRO A 1 112 ? -7.905 -17.163 -8.901 1.00 60.28 112 PRO A C 1
ATOM 908 O O . PRO A 1 112 ? -8.335 -17.604 -9.969 1.00 60.28 112 PRO A O 1
ATOM 911 N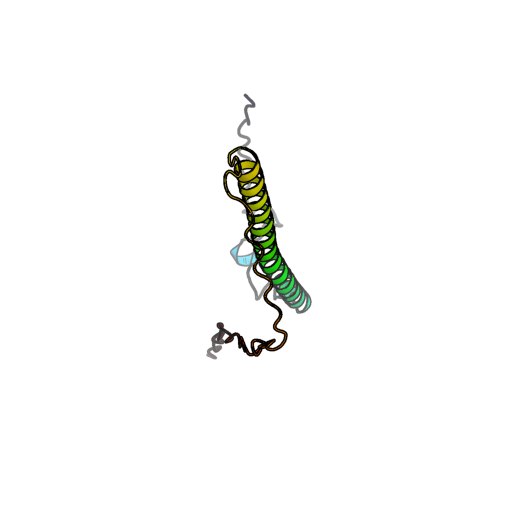 N . LEU A 1 113 ? -8.259 -15.971 -8.434 1.00 60.06 113 LEU A N 1
ATOM 912 C CA . LEU A 1 113 ? -9.069 -15.020 -9.181 1.00 60.06 113 LEU A CA 1
ATOM 913 C C . LEU A 1 113 ? -8.158 -13.926 -9.729 1.00 60.06 113 LEU A C 1
ATOM 915 O O . LEU A 1 113 ? -8.314 -12.771 -9.382 1.00 60.06 113 LEU A O 1
ATOM 919 N N . TYR A 1 114 ? -7.203 -14.308 -10.580 1.00 57.25 114 TYR A N 1
ATOM 920 C CA . TYR A 1 114 ? -6.620 -13.411 -11.578 1.00 57.25 114 TYR A CA 1
ATOM 921 C C . TYR A 1 114 ? -5.971 -14.244 -12.694 1.00 57.25 114 TYR A C 1
ATOM 923 O O . TYR A 1 114 ? -4.869 -14.768 -12.571 1.00 57.25 114 TYR A O 1
ATOM 931 N N . SER A 1 115 ? -6.700 -14.423 -13.797 1.00 54.62 115 SER A N 1
ATOM 932 C CA . SER A 1 115 ? -6.115 -14.851 -15.067 1.00 54.62 115 SER A CA 1
ATOM 933 C C . SER A 1 115 ? -5.626 -13.584 -15.759 1.00 54.62 115 SER A C 1
ATOM 935 O O . SER A 1 115 ? -6.410 -12.880 -16.398 1.00 54.62 115 SER A O 1
ATOM 937 N N . MET A 1 116 ? -4.342 -13.270 -15.587 1.00 55.84 116 MET A N 1
ATOM 938 C CA . MET A 1 116 ? -3.678 -12.244 -16.384 1.00 55.84 116 MET A CA 1
ATOM 939 C C . MET A 1 116 ? -3.678 -12.709 -17.837 1.00 55.84 116 MET A C 1
ATOM 941 O O . MET A 1 116 ? -2.949 -13.624 -18.221 1.00 55.84 116 MET A O 1
ATOM 945 N N . LYS A 1 117 ? -4.539 -12.106 -18.659 1.00 60.78 117 LYS A N 1
ATOM 946 C CA . LYS A 1 117 ? -4.434 -12.230 -20.110 1.00 60.78 117 LYS A CA 1
ATOM 947 C C . LYS A 1 117 ? -3.122 -11.569 -20.525 1.00 60.78 117 LYS A C 1
ATOM 949 O O . LYS A 1 117 ? -3.016 -10.348 -20.482 1.00 60.78 117 LYS A O 1
ATOM 954 N N . GLN A 1 118 ? -2.148 -12.378 -20.931 1.00 59.56 118 GLN A N 1
ATOM 955 C CA . GLN A 1 118 ? -0.962 -11.921 -21.654 1.00 59.56 118 GLN A CA 1
ATOM 956 C C . GLN A 1 118 ? -1.395 -11.053 -22.852 1.00 59.56 118 GLN A C 1
ATOM 958 O O . GLN A 1 118 ? -2.173 -11.536 -23.685 1.00 59.56 118 GLN A O 1
ATOM 963 N N . PRO A 1 119 ? -0.907 -9.809 -23.002 1.00 54.19 119 PRO A N 1
ATOM 964 C CA . PRO A 1 119 ? -1.013 -9.119 -24.275 1.00 54.19 119 PRO A CA 1
ATOM 965 C C . PRO A 1 119 ? -0.102 -9.835 -25.278 1.00 54.19 119 PRO A C 1
ATOM 967 O O . PRO A 1 119 ? 1.116 -9.872 -25.128 1.00 54.19 119 PRO A O 1
ATOM 970 N N . GLN A 1 120 ? -0.704 -10.455 -26.295 1.00 59.50 120 GLN A N 1
ATOM 971 C CA . GLN A 1 120 ? 0.051 -10.993 -27.422 1.00 59.50 120 GLN A CA 1
ATOM 972 C C . GLN A 1 120 ? 0.706 -9.836 -28.178 1.00 59.50 120 GLN A C 1
ATOM 974 O O . GLN A 1 120 ? 0.014 -8.958 -28.701 1.00 59.50 120 GLN A O 1
ATOM 979 N N . SER A 1 121 ? 2.035 -9.861 -28.254 1.00 57.28 121 SER A N 1
ATOM 980 C CA . SER A 1 121 ? 2.809 -9.007 -29.143 1.00 57.28 121 SER A CA 1
ATOM 981 C C . SER A 1 121 ? 2.411 -9.312 -30.588 1.00 57.28 121 SER A C 1
ATOM 983 O O . SER A 1 121 ? 2.582 -10.419 -31.101 1.00 57.28 121 SER A O 1
ATOM 985 N N . LYS A 1 122 ? 1.816 -8.326 -31.260 1.00 56.16 122 LYS A N 1
ATOM 986 C CA . LYS A 1 122 ? 1.601 -8.389 -32.704 1.00 56.16 122 LYS A CA 1
ATOM 987 C C . LYS A 1 122 ? 2.921 -8.037 -33.376 1.00 56.16 122 LYS A C 1
ATOM 989 O O . LYS A 1 122 ? 3.317 -6.878 -33.370 1.00 56.16 122 LYS A O 1
ATOM 994 N N . GLN A 1 123 ? 3.575 -9.035 -33.962 1.00 49.94 123 GLN A N 1
ATOM 995 C CA . GLN A 1 123 ? 4.582 -8.800 -34.991 1.00 49.94 123 GLN A CA 1
ATOM 996 C C . GLN A 1 123 ? 3.919 -8.099 -36.181 1.00 49.94 123 GLN A C 1
ATOM 998 O O . GLN A 1 123 ? 2.940 -8.615 -36.736 1.00 49.94 123 GLN A O 1
ATOM 1003 N N . ARG A 1 124 ? 4.472 -6.961 -36.596 1.00 46.91 124 ARG A N 1
ATOM 1004 C CA . ARG A 1 124 ? 4.426 -6.538 -37.990 1.00 46.91 124 ARG A CA 1
ATOM 1005 C C . ARG A 1 124 ? 5.613 -5.659 -38.335 1.00 46.91 124 ARG A C 1
ATOM 1007 O O . ARG A 1 124 ? 5.944 -4.802 -37.495 1.00 46.91 124 ARG A O 1
#

Mean predicted aligned error: 20.12 Å

Secondary structure (DSSP, 8-state):
------------GGG-TT---HHHHT-TTTSPPPHHHHHHHHHHHHHHHHHHHHHHHHHHHHHHHHHHHHHHHHHHHHHTS----S--------------PPP---------------------

Solvent-accessible surface area (backbone atoms only — not comparable to full-atom values): 8513 Å² total; per-residue (Å²): 137,86,79,81,72,83,74,78,70,83,75,57,62,91,73,44,94,83,62,68,52,73,74,62,67,70,27,55,88,80,56,58,84,44,74,66,56,53,49,51,52,54,53,48,52,54,51,51,52,53,53,55,52,48,55,54,50,50,54,52,52,51,51,51,51,53,50,52,52,50,53,50,52,53,51,58,56,55,74,74,72,65,83,81,88,65,82,85,80,84,76,88,76,89,74,84,89,81,90,77,76,82,81,88,79,82,84,80,73,82,75,86,88,72,84,80,77,76,82,78,82,79,86,128

Radius of gyration: 33.07 Å; Cα contacts (8 Å, |Δi|>4): 9; chains: 1; bounding box: 55×76×84 Å

Foldseek 3Di:
DDDPPDPPVVPPLVPPPPRDDPVRVPPCVNVPQDPVNVVVVVVVVVVVVVVVVVVVVVVVVVVVVVVVVVVVVVVVVVVVDDPPPDDDPDDDDDDDDDPPDDDDDDPPDDDPPDDPDDDDDDDD